Protein AF-A0A941R9M4-F1 (afdb_monomer_lite)

Secondary structure (DSSP, 8-state):
----TT-SS--TT-----HHHHHHHHHHHHHHHTT-S-------TTS-HHHHHHHHHHH--S-PPPPP-------

pLDDT: mean 81.52, std 13.99, range [40.53, 94.88]

Radius of gyration: 14.33 Å; chains: 1; bounding box: 34×26×44 Å

Foldseek 3Di:
DDDDLDDVDDDLVRDDQDPVLVVLLVVVLVCVVVVPVDDDDDDDPPPCPVVSVVVSVVPDPDPDDDDDDDDDPDD

Structure (mmCIF, N/CA/C/O backbone):
data_AF-A0A941R9M4-F1
#
_entry.id   AF-A0A941R9M4-F1
#
loop_
_atom_site.group_PDB
_atom_site.id
_atom_site.type_symbol
_atom_site.label_atom_id
_atom_site.label_alt_id
_atom_site.label_comp_id
_atom_site.label_asym_id
_atom_site.label_entity_id
_atom_site.label_seq_id
_atom_site.pdbx_PDB_ins_code
_atom_site.Cartn_x
_atom_site.Cartn_y
_atom_site.Cartn_z
_atom_site.occupancy
_atom_site.B_iso_or_equiv
_atom_site.auth_seq_id
_atom_site.auth_comp_id
_atom_site.auth_asym_id
_atom_site.auth_atom_id
_atom_site.pdbx_PDB_model_num
ATOM 1 N N . MET A 1 1 ? 5.621 -10.583 22.684 1.00 40.53 1 MET A N 1
ATOM 2 C CA . MET A 1 1 ? 6.775 -11.270 22.059 1.00 40.53 1 MET A CA 1
ATOM 3 C C . MET A 1 1 ? 7.214 -10.448 20.853 1.00 40.53 1 MET A C 1
ATOM 5 O O . MET A 1 1 ? 6.361 -10.118 20.044 1.00 40.53 1 MET A O 1
ATOM 9 N N . LYS A 1 2 ? 8.485 -10.026 20.772 1.00 55.12 2 LYS A N 1
ATOM 10 C CA . LYS A 1 2 ? 9.026 -9.265 19.629 1.00 55.12 2 LYS A CA 1
ATOM 11 C C . LYS A 1 2 ? 9.653 -10.258 18.648 1.00 55.12 2 LYS A C 1
ATOM 13 O O . LYS A 1 2 ? 10.664 -10.870 18.982 1.00 55.12 2 LYS A O 1
ATOM 18 N N . ALA A 1 3 ? 9.033 -10.454 17.487 1.00 60.53 3 ALA A N 1
ATOM 19 C CA . ALA A 1 3 ? 9.611 -11.245 16.404 1.00 60.53 3 ALA A CA 1
ATOM 20 C C . ALA A 1 3 ? 10.913 -10.592 15.902 1.00 60.53 3 ALA A C 1
ATOM 22 O O . ALA A 1 3 ? 11.064 -9.368 15.963 1.00 60.53 3 ALA A O 1
ATOM 23 N N . LYS A 1 4 ? 11.873 -11.400 15.427 1.00 61.03 4 LYS A N 1
ATOM 24 C CA . LYS A 1 4 ? 13.098 -10.875 14.806 1.00 61.03 4 LYS A CA 1
ATOM 25 C C . LYS A 1 4 ? 12.704 -10.155 13.506 1.00 61.03 4 LYS A C 1
ATOM 27 O O . LYS A 1 4 ? 12.116 -10.808 12.650 1.00 61.03 4 LYS A O 1
ATOM 32 N N . PRO A 1 5 ? 13.045 -8.865 13.320 1.00 56.88 5 PRO A N 1
ATOM 33 C CA . PRO A 1 5 ? 12.594 -8.077 12.167 1.00 56.88 5 PRO A CA 1
ATOM 34 C C . PRO A 1 5 ? 13.115 -8.588 10.812 1.00 56.88 5 PRO A C 1
ATOM 36 O O . PRO A 1 5 ? 12.604 -8.177 9.779 1.00 56.88 5 PRO A O 1
ATOM 39 N N . PHE A 1 6 ? 14.095 -9.501 10.815 1.00 62.59 6 PHE A N 1
ATOM 40 C CA . PHE A 1 6 ? 14.683 -10.121 9.625 1.00 62.59 6 PHE A CA 1
ATOM 41 C C . PHE A 1 6 ? 14.951 -11.618 9.867 1.00 62.59 6 PHE A C 1
ATOM 43 O O . PHE A 1 6 ? 16.096 -12.072 9.866 1.00 62.59 6 PHE A O 1
ATOM 50 N N . ALA A 1 7 ? 13.910 -12.393 10.182 1.00 63.53 7 ALA A N 1
ATOM 51 C CA . ALA A 1 7 ? 14.026 -13.852 10.204 1.00 63.53 7 ALA A CA 1
ATOM 52 C C . ALA A 1 7 ? 14.282 -14.392 8.780 1.00 63.53 7 ALA A C 1
ATOM 54 O O . ALA A 1 7 ? 13.809 -13.812 7.807 1.00 63.53 7 ALA A O 1
ATOM 55 N N . LEU A 1 8 ? 15.026 -15.503 8.659 1.00 59.28 8 LEU A N 1
ATOM 56 C CA . LEU A 1 8 ? 15.341 -16.135 7.363 1.00 59.28 8 LEU A CA 1
ATOM 57 C C . LEU A 1 8 ? 14.083 -16.502 6.560 1.00 59.28 8 LEU A C 1
ATOM 59 O O . LEU A 1 8 ? 14.119 -16.533 5.334 1.00 59.28 8 LEU A O 1
ATOM 63 N N . VAL A 1 9 ? 12.986 -16.779 7.263 1.00 64.31 9 VAL A N 1
ATOM 64 C CA . VAL A 1 9 ? 11.657 -16.925 6.681 1.00 64.31 9 VAL A CA 1
ATOM 65 C C . VAL A 1 9 ? 10.924 -15.598 6.903 1.00 64.31 9 VAL A C 1
ATOM 67 O O . VAL A 1 9 ? 10.726 -15.230 8.065 1.00 64.31 9 VAL A O 1
ATOM 70 N N . PRO A 1 10 ? 10.557 -14.857 5.842 1.00 55.16 10 PRO A N 1
ATOM 71 C CA . PRO A 1 10 ? 9.785 -13.631 5.987 1.00 55.16 10 PRO A CA 1
ATOM 72 C C . PRO A 1 10 ? 8.427 -13.960 6.616 1.00 55.16 10 PRO A C 1
ATOM 74 O O 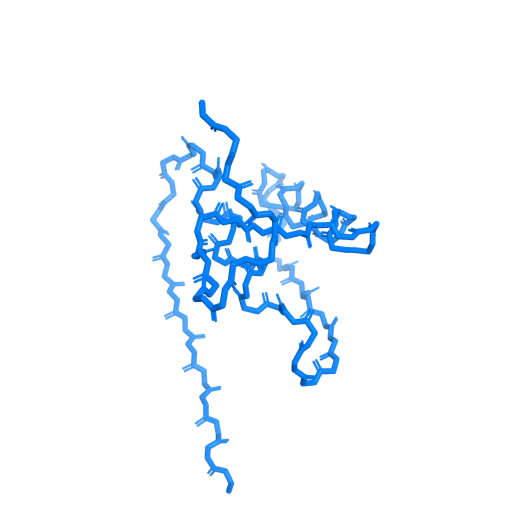. PRO A 1 10 ? 7.701 -14.818 6.117 1.00 55.16 10 PRO A O 1
ATOM 77 N N . ASP A 1 11 ? 8.096 -13.292 7.720 1.00 63.25 11 ASP A N 1
ATOM 78 C CA . ASP A 1 11 ? 6.769 -13.379 8.327 1.00 63.25 11 ASP A CA 1
ATOM 79 C C . ASP A 1 11 ? 5.812 -12.471 7.533 1.00 63.25 11 ASP A C 1
ATOM 81 O O . ASP A 1 11 ? 6.008 -11.251 7.530 1.00 63.25 11 ASP A O 1
ATOM 85 N N . PRO A 1 12 ? 4.785 -13.017 6.856 1.00 59.81 12 PRO A N 1
ATOM 86 C CA . PRO A 1 12 ? 3.831 -12.215 6.092 1.00 59.81 12 PRO A CA 1
ATOM 87 C C . PRO A 1 12 ? 3.020 -11.244 6.968 1.00 59.81 12 PRO A C 1
ATOM 89 O O . PRO A 1 12 ? 2.470 -10.278 6.442 1.00 59.81 12 PRO A O 1
ATOM 92 N N . GLY A 1 13 ? 2.977 -11.442 8.292 1.00 64.88 13 GLY A N 1
ATOM 93 C CA . GLY A 1 13 ? 2.365 -10.511 9.242 1.00 64.88 13 GLY A CA 1
ATOM 94 C C . GLY A 1 13 ? 3.205 -9.261 9.539 1.00 64.88 13 GLY A C 1
ATOM 95 O O . GLY A 1 13 ? 2.704 -8.322 10.165 1.00 64.88 13 GLY A O 1
ATOM 96 N N . ILE A 1 14 ? 4.469 -9.212 9.100 1.00 68.19 14 ILE A N 1
ATOM 97 C CA . ILE A 1 14 ? 5.403 -8.114 9.383 1.00 68.19 14 ILE A CA 1
ATOM 98 C C . ILE A 1 14 ? 5.723 -7.364 8.086 1.00 68.19 14 ILE A C 1
ATOM 100 O O . ILE A 1 14 ? 6.590 -7.753 7.307 1.00 68.19 14 ILE A O 1
ATOM 104 N N . LEU A 1 15 ? 5.048 -6.231 7.880 1.00 78.94 15 LEU A N 1
ATOM 105 C CA . LEU A 1 15 ? 5.301 -5.323 6.762 1.00 78.94 15 LEU A CA 1
ATOM 106 C C . LEU A 1 15 ? 6.068 -4.082 7.234 1.00 78.94 15 LEU A C 1
ATOM 108 O O . LEU A 1 15 ? 5.567 -3.296 8.041 1.00 78.94 15 LEU A O 1
ATOM 112 N N . TYR A 1 16 ? 7.271 -3.861 6.700 1.00 83.06 16 TYR A N 1
ATOM 113 C CA . TYR A 1 16 ? 7.989 -2.607 6.921 1.00 83.06 16 TYR A CA 1
ATOM 114 C C . TYR A 1 16 ? 7.451 -1.515 5.992 1.00 83.06 16 TYR A C 1
ATOM 116 O O . TYR A 1 16 ? 7.763 -1.468 4.803 1.00 83.06 16 TYR A O 1
ATOM 124 N N . LEU A 1 17 ? 6.651 -0.609 6.550 1.00 83.50 17 LEU A N 1
ATOM 125 C CA . LEU A 1 17 ? 6.135 0.547 5.826 1.00 83.50 17 LEU A CA 1
ATOM 126 C C . LEU A 1 17 ? 7.146 1.701 5.882 1.00 83.50 17 LEU A C 1
ATOM 128 O O . LEU A 1 17 ? 7.190 2.470 6.848 1.00 83.50 17 LEU A O 1
ATOM 132 N N . GLY A 1 18 ? 7.950 1.841 4.826 1.00 89.31 18 GLY A N 1
ATOM 133 C CA . GLY A 1 18 ? 8.776 3.032 4.618 1.00 89.31 18 GLY A CA 1
ATOM 134 C C . GLY A 1 18 ? 7.923 4.296 4.445 1.00 89.31 18 GLY A C 1
ATOM 135 O O . GLY A 1 18 ? 6.714 4.221 4.236 1.00 89.31 18 GLY A O 1
ATOM 136 N N . ALA A 1 19 ? 8.540 5.482 4.491 1.00 92.06 19 ALA A N 1
ATOM 137 C CA . ALA A 1 19 ? 7.810 6.756 4.407 1.00 92.06 19 ALA A CA 1
ATOM 138 C C . ALA A 1 19 ? 6.900 6.854 3.164 1.00 92.06 19 ALA A C 1
ATOM 140 O O . ALA A 1 19 ? 5.748 7.268 3.271 1.00 92.06 19 ALA A O 1
ATOM 141 N N . LYS A 1 20 ? 7.388 6.398 2.002 1.00 92.50 20 LYS A N 1
ATOM 142 C CA . LYS A 1 20 ? 6.607 6.364 0.754 1.00 92.50 20 LYS A CA 1
ATOM 143 C C . LYS A 1 20 ? 5.443 5.373 0.819 1.00 92.50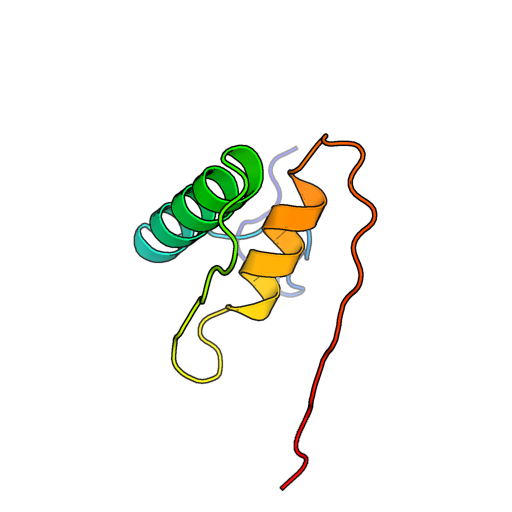 20 LYS A C 1
ATOM 145 O O . LYS A 1 20 ? 4.347 5.700 0.382 1.00 92.50 20 LYS A O 1
ATOM 150 N N . HIS A 1 21 ? 5.665 4.189 1.392 1.00 93.88 21 HIS A N 1
ATOM 151 C CA . HIS A 1 21 ? 4.622 3.173 1.559 1.00 93.88 21 HIS A CA 1
ATOM 152 C C . HIS A 1 21 ? 3.518 3.648 2.505 1.00 93.88 21 HIS A C 1
ATOM 154 O O . HIS A 1 21 ? 2.348 3.478 2.184 1.00 93.88 21 HIS A O 1
ATOM 160 N N . LYS A 1 22 ? 3.874 4.314 3.614 1.00 93.06 22 LYS A N 1
ATOM 161 C CA . LYS A 1 22 ? 2.904 4.932 4.536 1.00 93.06 22 LYS A CA 1
ATOM 162 C C . LYS A 1 22 ? 2.063 6.005 3.850 1.00 93.06 22 LYS A C 1
ATOM 164 O O . LYS A 1 22 ? 0.847 5.995 3.974 1.00 93.06 22 LYS 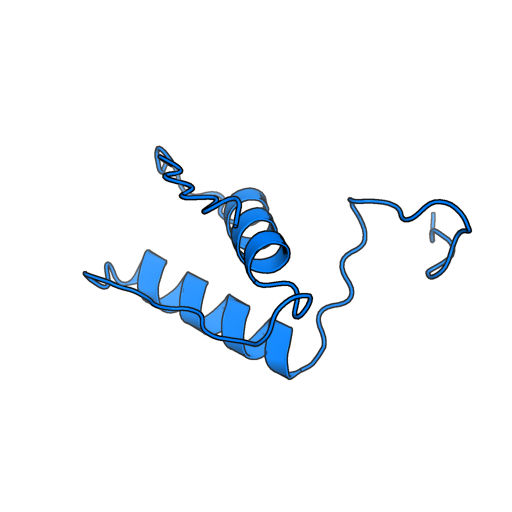A O 1
ATOM 169 N N . ALA A 1 23 ? 2.701 6.909 3.106 1.00 93.69 23 ALA A N 1
ATOM 170 C CA . ALA A 1 23 ? 1.986 7.962 2.388 1.00 93.69 23 ALA A CA 1
ATOM 171 C C . ALA A 1 23 ? 1.015 7.386 1.343 1.00 93.69 23 ALA A C 1
ATOM 173 O O . ALA A 1 23 ? -0.125 7.834 1.255 1.00 93.69 23 ALA A O 1
ATOM 174 N N . ALA A 1 24 ? 1.447 6.368 0.592 1.00 94.88 24 ALA A N 1
ATOM 175 C CA . ALA A 1 24 ? 0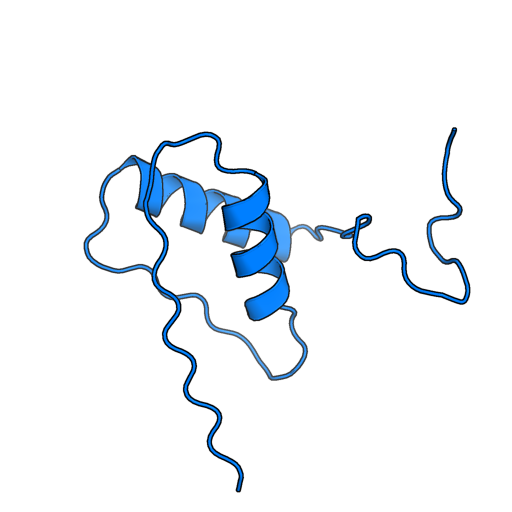.597 5.684 -0.378 1.00 94.88 24 ALA A CA 1
ATOM 176 C C . ALA A 1 24 ? -0.597 4.988 0.293 1.00 94.88 24 ALA A C 1
ATOM 178 O O . ALA A 1 24 ? -1.720 5.132 -0.180 1.00 94.88 24 ALA A O 1
ATOM 179 N N . LEU A 1 25 ? -0.369 4.285 1.407 1.00 93.19 25 LEU A N 1
ATOM 180 C CA . LEU A 1 25 ? -1.425 3.602 2.156 1.00 93.19 25 LEU A CA 1
ATOM 181 C C . LEU A 1 25 ? -2.475 4.587 2.689 1.00 93.19 25 LEU A C 1
ATOM 183 O O . LEU A 1 25 ? -3.661 4.390 2.450 1.00 93.19 25 LEU A O 1
ATOM 187 N N . ASN A 1 26 ? -2.038 5.691 3.303 1.00 93.06 26 ASN A N 1
ATOM 188 C CA . ASN A 1 26 ? -2.940 6.727 3.812 1.00 93.06 26 ASN A CA 1
ATOM 189 C C . ASN A 1 26 ? -3.789 7.355 2.697 1.00 93.06 26 ASN A C 1
ATOM 191 O O . ASN A 1 26 ? -4.958 7.664 2.907 1.00 93.06 26 ASN A O 1
ATOM 195 N N . LEU A 1 27 ? -3.211 7.563 1.507 1.00 93.94 27 LEU A N 1
ATOM 196 C CA . LEU A 1 27 ? -3.942 8.127 0.373 1.00 93.94 27 LEU A CA 1
ATOM 197 C C . LEU A 1 27 ? -4.984 7.145 -0.178 1.00 93.94 27 LEU A C 1
ATOM 199 O O . LEU A 1 27 ? -6.091 7.560 -0.520 1.00 93.94 27 LEU A O 1
ATOM 203 N N . LEU A 1 28 ? -4.641 5.854 -0.242 1.00 93.50 28 LEU A N 1
ATOM 204 C CA . LEU A 1 28 ? -5.576 4.796 -0.624 1.00 93.50 28 LEU A CA 1
ATOM 205 C C . LEU A 1 28 ? -6.743 4.711 0.366 1.00 93.50 28 LEU A C 1
ATOM 207 O O . LEU A 1 28 ? -7.896 4.711 -0.057 1.00 93.50 28 LEU A O 1
ATOM 211 N N . GLU A 1 29 ? -6.451 4.695 1.667 1.00 91.38 29 GLU A N 1
ATOM 212 C CA . GLU A 1 29 ? -7.467 4.657 2.721 1.00 91.38 29 GLU A CA 1
ATOM 213 C C . GLU A 1 29 ? -8.370 5.893 2.670 1.00 91.38 29 GLU A C 1
ATOM 215 O O . GLU A 1 29 ? -9.595 5.769 2.656 1.00 91.38 29 GLU A O 1
ATOM 220 N N . TYR A 1 30 ? -7.780 7.086 2.554 1.00 91.69 30 TYR A N 1
ATOM 221 C CA . TYR A 1 30 ? -8.537 8.327 2.439 1.00 91.69 30 TYR A CA 1
ATOM 222 C C . TYR A 1 30 ? -9.460 8.314 1.218 1.00 91.69 30 TYR A C 1
ATOM 224 O O . TYR A 1 30 ? -10.645 8.620 1.345 1.00 91.69 30 TYR A O 1
ATOM 232 N N . GLY A 1 31 ? -8.955 7.938 0.041 1.00 91.88 31 GLY A N 1
ATOM 233 C CA . GLY A 1 31 ? -9.785 7.875 -1.159 1.00 91.88 31 GLY A CA 1
ATOM 234 C C . GLY A 1 31 ? -10.926 6.866 -1.018 1.00 91.88 31 GLY A C 1
ATOM 235 O O . GLY A 1 31 ? -12.042 7.144 -1.448 1.00 91.88 31 GLY A O 1
ATOM 236 N N . LEU A 1 32 ? -10.672 5.731 -0.366 1.00 89.19 32 LEU A N 1
ATOM 237 C CA . LEU A 1 32 ? -11.663 4.679 -0.173 1.00 89.19 32 LEU A CA 1
ATOM 238 C C . LEU A 1 32 ? -12.771 5.110 0.805 1.00 89.19 32 LEU A C 1
ATOM 240 O O . LEU A 1 32 ? -13.951 4.943 0.505 1.00 89.19 32 LEU A O 1
ATOM 244 N N . VAL A 1 33 ? -12.409 5.749 1.923 1.00 88.56 33 VAL A N 1
ATOM 245 C CA . VAL A 1 33 ? -13.362 6.287 2.915 1.00 88.56 33 VAL A CA 1
ATOM 246 C C . VAL A 1 33 ? -14.195 7.441 2.350 1.00 88.56 33 VAL A C 1
ATOM 248 O O . VAL A 1 33 ? -15.379 7.549 2.658 1.00 88.56 33 VAL A O 1
ATOM 251 N N . ASN A 1 34 ? -13.610 8.291 1.502 1.00 90.88 34 ASN A N 1
ATOM 252 C CA . ASN A 1 34 ? -14.313 9.429 0.897 1.00 90.88 34 ASN A CA 1
ATOM 253 C C . ASN A 1 34 ? -15.073 9.064 -0.392 1.00 90.88 34 ASN A C 1
ATOM 255 O O . ASN A 1 34 ? -15.655 9.945 -1.022 1.00 90.88 34 ASN A O 1
ATOM 259 N N . GLY A 1 35 ? -15.077 7.789 -0.799 1.00 89.56 35 GLY A N 1
ATOM 260 C CA . GLY A 1 35 ? -15.810 7.333 -1.981 1.00 89.56 35 GLY A CA 1
ATOM 261 C C . GLY A 1 35 ? -15.247 7.872 -3.297 1.00 89.56 35 GLY A C 1
ATOM 262 O O . GLY A 1 35 ? -16.008 8.184 -4.213 1.00 89.56 35 GLY A O 1
ATOM 263 N N . ALA A 1 36 ? -13.922 8.009 -3.402 1.00 91.56 36 ALA A N 1
ATOM 264 C CA . ALA A 1 36 ? -13.274 8.355 -4.660 1.00 91.56 36 ALA A CA 1
ATOM 265 C C . ALA A 1 36 ? -13.677 7.351 -5.751 1.00 91.56 36 ALA A C 1
ATOM 267 O O . ALA A 1 36 ? -13.592 6.141 -5.550 1.00 91.56 36 ALA A O 1
ATOM 268 N N . ALA A 1 37 ? -14.083 7.854 -6.921 1.00 90.12 37 ALA A N 1
ATOM 269 C CA . ALA A 1 37 ? -14.516 7.000 -8.027 1.00 90.12 37 ALA A CA 1
ATOM 270 C C . ALA A 1 37 ? -13.403 6.045 -8.492 1.00 90.12 37 ALA A C 1
ATOM 272 O O . ALA A 1 37 ? -13.671 4.891 -8.813 1.00 90.12 37 ALA A O 1
ATOM 273 N N . PHE A 1 38 ? -12.154 6.526 -8.502 1.00 92.00 38 PHE A N 1
ATOM 274 C CA . PHE A 1 38 ? -10.974 5.739 -8.848 1.00 92.00 38 PHE A CA 1
ATOM 275 C C . PHE A 1 38 ? -9.758 6.196 -8.046 1.00 92.00 38 PHE A C 1
ATOM 277 O O . PHE A 1 38 ? -9.560 7.392 -7.823 1.00 92.00 38 PHE A O 1
ATOM 284 N N . ILE A 1 39 ? -8.910 5.239 -7.669 1.00 92.31 39 ILE A N 1
ATOM 285 C CA . ILE A 1 39 ? -7.615 5.488 -7.036 1.00 92.31 39 ILE A CA 1
ATOM 286 C C . ILE A 1 39 ? -6.577 4.617 -7.735 1.00 92.31 39 ILE A C 1
ATOM 288 O O . ILE A 1 39 ? -6.814 3.435 -7.980 1.00 92.31 39 ILE A O 1
ATOM 292 N N . VAL A 1 40 ? -5.424 5.197 -8.065 1.00 93.50 40 VAL A N 1
ATOM 293 C CA . VAL A 1 40 ? -4.350 4.506 -8.784 1.00 93.50 40 VAL A CA 1
ATOM 294 C C . VAL A 1 40 ? -3.077 4.544 -7.952 1.00 93.50 40 VAL A C 1
ATOM 296 O O . VAL A 1 40 ? -2.619 5.613 -7.555 1.00 93.50 40 VAL A O 1
ATOM 299 N N . ILE A 1 41 ? -2.477 3.373 -7.732 1.00 92.31 41 ILE A N 1
ATOM 300 C CA . ILE A 1 41 ? -1.129 3.237 -7.176 1.00 92.31 41 ILE A CA 1
ATOM 301 C C . ILE A 1 41 ? -0.166 2.777 -8.273 1.00 92.31 41 ILE A C 1
ATOM 303 O O . ILE A 1 41 ? -0.317 1.702 -8.852 1.00 92.31 41 ILE A O 1
ATOM 307 N N . ALA A 1 42 ? 0.844 3.598 -8.553 1.00 91.44 42 ALA A N 1
ATOM 308 C CA . ALA A 1 42 ? 1.855 3.336 -9.571 1.00 91.44 42 ALA A CA 1
ATOM 309 C C . ALA A 1 42 ? 3.244 3.157 -8.946 1.00 91.44 42 ALA A C 1
ATOM 311 O O . ALA A 1 42 ? 3.551 3.704 -7.888 1.00 91.44 42 ALA A O 1
ATOM 312 N N . GLY A 1 43 ? 4.090 2.376 -9.614 1.00 90.81 43 GLY A N 1
ATOM 313 C CA . GLY A 1 43 ? 5.457 2.098 -9.183 1.00 90.81 43 GLY A CA 1
ATOM 314 C C . GLY A 1 43 ? 6.076 0.952 -9.974 1.00 90.81 43 GLY A C 1
ATOM 315 O O . GLY A 1 43 ? 5.364 0.142 -10.573 1.00 90.81 43 GLY A O 1
ATOM 316 N N . GLU A 1 44 ? 7.400 0.856 -9.952 1.00 93.75 44 GLU A N 1
ATOM 317 C CA . GLU A 1 44 ? 8.173 -0.163 -10.675 1.00 93.75 44 GLU A CA 1
ATOM 318 C C . GLU A 1 44 ? 7.859 -1.602 -10.209 1.00 93.75 44 GLU A C 1
ATOM 320 O O . GLU A 1 44 ? 7.273 -1.801 -9.129 1.00 93.75 44 GLU A O 1
ATOM 325 N N . PRO A 1 45 ? 8.199 -2.638 -11.000 1.00 90.44 45 PRO A N 1
ATOM 326 C CA . PRO A 1 45 ? 8.132 -4.029 -10.552 1.00 90.44 45 PRO A CA 1
ATOM 327 C C . PRO A 1 45 ? 8.872 -4.230 -9.220 1.00 90.44 45 PRO A C 1
ATOM 329 O O . PRO A 1 45 ? 9.931 -3.659 -8.994 1.00 90.44 45 PRO A O 1
ATOM 332 N N . GLY A 1 46 ? 8.285 -5.000 -8.300 1.00 87.19 46 GLY A N 1
ATOM 333 C CA . GLY A 1 46 ? 8.894 -5.272 -6.988 1.00 87.19 46 GLY A CA 1
ATOM 334 C C . GLY A 1 46 ? 8.747 -4.173 -5.924 1.00 87.19 46 GLY A C 1
ATOM 335 O O . GLY A 1 46 ? 9.134 -4.389 -4.783 1.00 87.19 46 GLY A O 1
ATOM 336 N N . THR A 1 47 ? 8.119 -3.029 -6.220 1.00 90.75 47 THR A N 1
ATOM 337 C CA . THR A 1 47 ? 7.960 -1.922 -5.241 1.00 90.75 47 THR A CA 1
ATOM 338 C C . THR A 1 47 ? 6.916 -2.158 -4.137 1.00 90.75 47 THR A C 1
ATOM 340 O O . THR A 1 47 ? 6.750 -1.316 -3.253 1.00 90.75 47 THR A O 1
ATOM 343 N N . GLY A 1 48 ? 6.218 -3.299 -4.161 1.00 89.56 48 GLY A N 1
ATOM 344 C CA . GLY A 1 48 ? 5.262 -3.687 -3.117 1.00 89.56 48 GLY A CA 1
ATOM 345 C C . GLY A 1 48 ? 3.834 -3.160 -3.302 1.00 89.56 48 GLY A C 1
ATOM 346 O O . GLY A 1 48 ? 3.081 -3.121 -2.337 1.00 89.56 48 GLY A O 1
ATOM 347 N N . LYS A 1 49 ? 3.429 -2.780 -4.524 1.00 93.69 49 LYS A N 1
ATOM 348 C CA . LYS A 1 49 ? 2.059 -2.309 -4.833 1.00 93.69 49 LYS A CA 1
ATOM 349 C C . LYS A 1 49 ? 0.974 -3.289 -4.367 1.00 93.69 49 LYS A C 1
ATOM 351 O O . LYS A 1 49 ? 0.077 -2.908 -3.628 1.00 93.69 49 LYS A O 1
ATOM 356 N N . THR A 1 50 ? 1.091 -4.561 -4.754 1.00 90.06 50 THR A N 1
ATOM 357 C CA . THR A 1 50 ? 0.147 -5.619 -4.355 1.00 90.06 50 THR A CA 1
ATOM 358 C C . THR A 1 50 ? 0.167 -5.847 -2.846 1.00 90.06 50 THR A C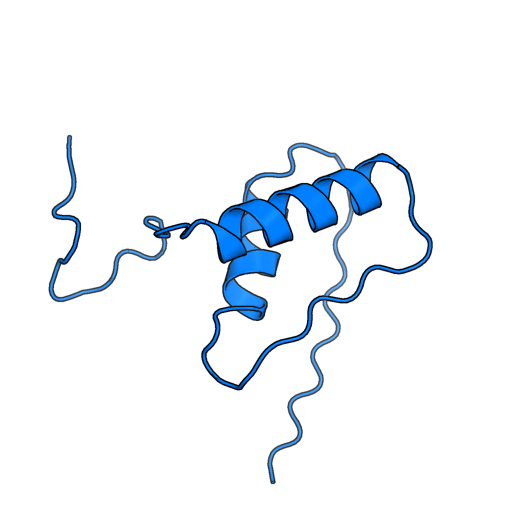 1
ATOM 360 O O . THR A 1 50 ? -0.879 -6.004 -2.231 1.00 90.06 50 THR A O 1
ATOM 363 N N . THR A 1 51 ? 1.350 -5.797 -2.230 1.00 90.88 51 THR A N 1
ATOM 364 C CA . THR A 1 51 ? 1.510 -5.922 -0.776 1.00 90.88 51 THR A CA 1
ATOM 365 C C . THR A 1 51 ? 0.804 -4.791 -0.027 1.00 90.88 51 THR A C 1
ATOM 367 O O . THR A 1 51 ? 0.168 -5.045 0.989 1.00 90.88 51 THR A O 1
ATOM 370 N N . LEU A 1 52 ? 0.864 -3.558 -0.542 1.00 91.25 52 LEU A N 1
ATOM 371 C CA . LEU A 1 52 ? 0.136 -2.415 0.013 1.00 91.25 52 LEU A CA 1
ATOM 372 C C . LEU A 1 52 ? -1.383 -2.563 -0.112 1.00 91.25 52 LEU A C 1
ATOM 374 O O . LEU A 1 52 ? -2.086 -2.246 0.840 1.00 91.25 52 LEU A O 1
ATOM 378 N N . LEU A 1 53 ? -1.885 -3.060 -1.248 1.00 90.81 53 LEU A N 1
ATOM 379 C CA . LEU A 1 53 ? -3.319 -3.324 -1.421 1.00 90.81 53 LEU A CA 1
ATOM 380 C C . LEU A 1 53 ? -3.813 -4.397 -0.445 1.00 90.81 53 LEU A C 1
ATOM 382 O O . LEU A 1 53 ? -4.818 -4.188 0.223 1.00 90.81 53 LEU A O 1
ATOM 386 N N . ASN A 1 54 ? -3.071 -5.497 -0.295 1.00 89.06 54 ASN A N 1
ATOM 387 C CA . ASN A 1 54 ? -3.409 -6.533 0.685 1.00 89.06 54 ASN A CA 1
ATOM 388 C C . ASN A 1 54 ? -3.412 -5.970 2.110 1.00 89.06 54 ASN A C 1
ATOM 390 O O . ASN A 1 54 ? -4.343 -6.223 2.866 1.00 89.06 54 ASN A O 1
ATOM 394 N N . ARG A 1 55 ? -2.419 -5.135 2.451 1.00 89.44 55 ARG A N 1
ATOM 395 C CA . ARG A 1 55 ? -2.370 -4.479 3.759 1.00 89.44 55 ARG A CA 1
ATOM 396 C C . ARG A 1 55 ? -3.583 -3.586 4.009 1.00 89.44 55 ARG A C 1
ATOM 398 O O . ARG A 1 55 ? -4.123 -3.620 5.108 1.00 89.44 55 ARG A O 1
ATOM 405 N N . LEU A 1 56 ? -4.000 -2.812 3.006 1.00 89.69 56 LEU A N 1
ATOM 406 C CA . LEU A 1 56 ? -5.200 -1.982 3.089 1.00 89.69 56 LEU A CA 1
ATOM 407 C C . LEU A 1 56 ? -6.428 -2.845 3.402 1.00 89.69 56 LEU A C 1
ATOM 409 O O . LEU A 1 56 ? -7.174 -2.516 4.314 1.00 89.69 56 LEU A O 1
ATOM 413 N N . PHE A 1 57 ? -6.604 -3.963 2.695 1.00 87.25 57 PHE A N 1
ATOM 414 C CA . PHE A 1 57 ? -7.738 -4.866 2.905 1.00 87.25 57 PHE A CA 1
ATOM 415 C C . PHE A 1 57 ? -7.739 -5.504 4.300 1.00 87.25 57 PHE A C 1
ATOM 417 O O . PHE A 1 57 ? -8.799 -5.602 4.917 1.00 87.25 57 PHE A O 1
ATOM 424 N N . ASP A 1 58 ? -6.564 -5.871 4.816 1.00 85.00 58 ASP A N 1
ATOM 425 C CA . ASP A 1 58 ? -6.415 -6.429 6.165 1.00 85.00 58 ASP A CA 1
ATOM 426 C C . ASP A 1 58 ? -6.712 -5.397 7.270 1.00 85.00 58 ASP A C 1
ATOM 428 O O . ASP A 1 58 ? -7.217 -5.750 8.339 1.00 85.00 58 ASP A O 1
ATOM 432 N N . GLU A 1 59 ? -6.376 -4.121 7.051 1.00 80.81 59 GLU A N 1
ATOM 433 C CA . GLU A 1 59 ? -6.554 -3.054 8.047 1.00 80.81 59 GLU A CA 1
ATOM 434 C C . GLU A 1 59 ? -7.956 -2.436 8.030 1.00 80.81 59 GLU A C 1
ATOM 436 O O . GLU A 1 59 ? -8.441 -1.969 9.069 1.00 80.81 59 GLU A O 1
ATOM 441 N N . THR A 1 60 ? -8.638 -2.446 6.884 1.00 72.81 60 THR A N 1
ATOM 442 C CA . THR A 1 60 ? -9.969 -1.850 6.768 1.00 72.81 60 THR A CA 1
ATOM 443 C C . THR A 1 60 ? -11.007 -2.679 7.523 1.00 72.81 60 THR A C 1
ATOM 445 O O . THR A 1 60 ? -11.412 -3.751 7.090 1.00 72.81 60 THR A O 1
ATOM 448 N N . ARG A 1 61 ? -11.514 -2.151 8.645 1.00 69.75 61 ARG A N 1
ATOM 449 C CA . ARG A 1 61 ? -12.633 -2.744 9.414 1.00 69.75 61 ARG A CA 1
ATOM 450 C C . ARG A 1 61 ? -14.019 -2.453 8.821 1.00 69.75 61 ARG A C 1
ATOM 452 O O . ARG A 1 61 ? -15.033 -2.641 9.492 1.00 69.75 61 ARG A O 1
ATOM 459 N N . HIS A 1 62 ? -14.072 -1.926 7.604 1.00 72.31 62 HIS A N 1
ATOM 460 C CA . HIS A 1 62 ? -15.317 -1.530 6.963 1.00 72.31 62 HIS A CA 1
ATOM 461 C C . HIS A 1 62 ? -16.016 -2.757 6.349 1.00 72.31 62 HIS A C 1
ATOM 463 O O . HIS A 1 62 ? -15.331 -3.635 5.826 1.00 72.31 62 HIS A O 1
ATOM 469 N N . PRO A 1 63 ? -17.361 -2.837 6.351 1.00 81.31 63 PRO A N 1
ATOM 470 C CA . PRO A 1 63 ? -18.110 -3.945 5.749 1.00 81.31 63 PRO A CA 1
ATOM 471 C C . PRO A 1 63 ? -18.141 -3.859 4.211 1.00 81.31 63 PRO A C 1
ATOM 473 O O . PRO A 1 63 ? -19.204 -3.898 3.593 1.00 81.31 63 PRO A O 1
ATOM 476 N N . TRP A 1 64 ? -16.987 -3.684 3.569 1.00 84.06 64 TRP A N 1
ATOM 477 C CA . TRP A 1 64 ? -16.892 -3.692 2.115 1.00 84.06 64 TRP A CA 1
ATOM 478 C C . TRP A 1 64 ? -16.752 -5.120 1.603 1.00 84.06 64 TRP A C 1
ATOM 480 O O . TRP A 1 64 ? -15.985 -5.921 2.130 1.00 84.06 64 TRP A O 1
ATOM 490 N N . THR A 1 65 ? -17.481 -5.427 0.534 1.00 86.25 65 THR A N 1
ATOM 491 C CA . THR A 1 65 ? -17.209 -6.626 -0.259 1.00 86.25 65 THR A CA 1
ATOM 492 C C . THR A 1 65 ? -16.128 -6.277 -1.270 1.00 86.25 65 THR A C 1
A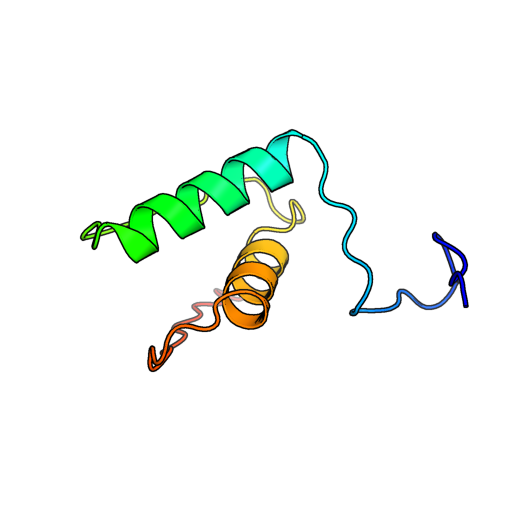TOM 494 O O . THR A 1 65 ? -16.314 -5.378 -2.089 1.00 86.25 65 THR A O 1
ATOM 497 N N . ILE A 1 66 ? -14.991 -6.964 -1.198 1.00 87.12 66 ILE A N 1
ATOM 498 C CA . ILE A 1 66 ? -13.824 -6.678 -2.033 1.00 87.12 66 ILE A CA 1
ATOM 499 C C . ILE A 1 66 ? -13.809 -7.654 -3.212 1.00 87.12 66 ILE A C 1
ATOM 501 O O . ILE A 1 66 ? -13.709 -8.865 -3.022 1.00 87.12 66 ILE A O 1
ATOM 505 N N . GLY A 1 67 ? -13.898 -7.124 -4.433 1.00 90.00 67 GLY A N 1
ATOM 506 C CA . GLY A 1 67 ? -13.652 -7.869 -5.667 1.00 90.00 67 GLY A CA 1
ATOM 507 C C . GLY A 1 67 ? -12.261 -7.547 -6.204 1.00 90.00 67 GLY A C 1
ATOM 508 O O . GLY A 1 67 ? -11.960 -6.384 -6.467 1.00 90.00 67 GLY A O 1
ATOM 509 N N . VAL A 1 68 ? -11.408 -8.558 -6.372 1.00 88.56 68 VAL A N 1
ATOM 510 C CA . VAL A 1 68 ? -10.056 -8.381 -6.921 1.00 88.56 68 VAL A CA 1
ATOM 511 C C . VAL A 1 68 ? -10.040 -8.835 -8.374 1.00 88.56 68 VAL A C 1
ATOM 513 O O . VAL A 1 68 ? -10.312 -9.997 -8.667 1.00 88.56 68 VAL A O 1
ATOM 516 N N . LEU A 1 69 ? -9.684 -7.923 -9.279 1.00 89.56 69 LEU A N 1
ATOM 517 C CA . LEU A 1 69 ? -9.417 -8.235 -10.678 1.00 89.56 69 LEU A CA 1
ATOM 518 C C . LEU A 1 69 ? -7.918 -8.084 -10.935 1.00 89.56 69 LEU A C 1
ATOM 520 O O . LEU A 1 69 ? -7.394 -6.973 -11.006 1.00 89.56 69 LEU A O 1
ATOM 524 N N . SER A 1 70 ? -7.216 -9.206 -11.048 1.00 85.19 70 SER A N 1
ATOM 525 C CA . SER A 1 70 ? -5.807 -9.237 -11.424 1.00 85.19 70 SER A CA 1
ATOM 526 C C . SER A 1 70 ? -5.674 -9.609 -12.897 1.00 85.19 70 SER A C 1
ATOM 528 O O . SER A 1 70 ? -6.208 -10.618 -13.348 1.00 85.19 70 SER A O 1
ATOM 530 N N . ASN A 1 71 ? -4.932 -8.801 -13.654 1.00 81.12 71 ASN A N 1
ATOM 531 C CA . ASN A 1 71 ? -4.439 -9.196 -14.966 1.00 81.12 71 ASN A CA 1
ATOM 532 C C . ASN A 1 71 ? -2.932 -9.427 -14.856 1.00 81.12 71 ASN A C 1
ATOM 534 O O . ASN A 1 71 ? -2.170 -8.495 -14.593 1.00 81.12 71 ASN A O 1
ATOM 538 N N . THR A 1 72 ? -2.505 -10.672 -15.031 1.00 65.25 72 THR A N 1
ATOM 539 C CA . THR A 1 72 ? -1.091 -11.035 -15.101 1.00 65.25 72 THR A CA 1
ATOM 540 C C . THR A 1 72 ? -0.792 -11.371 -16.552 1.00 65.25 72 THR A C 1
ATOM 542 O O . THR A 1 72 ? -0.904 -12.524 -16.954 1.00 65.25 72 THR A O 1
ATOM 545 N N . HIS A 1 73 ? -0.441 -10.358 -17.352 1.00 64.50 73 HIS A N 1
ATOM 546 C CA . HIS A 1 73 ? 0.160 -10.600 -18.662 1.00 64.50 73 HIS A CA 1
ATOM 547 C C . HIS A 1 73 ? 1.459 -11.386 -18.439 1.00 64.50 73 HIS A C 1
ATOM 549 O O . HIS A 1 73 ? 2.474 -10.816 -18.041 1.00 64.50 73 HIS A O 1
ATOM 555 N N . GLN A 1 74 ? 1.399 -12.703 -18.642 1.00 51.31 74 GLN A N 1
ATOM 556 C CA . GLN A 1 74 ? 2.577 -13.509 -18.920 1.00 51.31 74 GLN A CA 1
ATOM 557 C C . GLN A 1 74 ? 3.037 -13.107 -20.320 1.00 51.31 74 GLN A C 1
ATOM 559 O O . GLN A 1 74 ? 2.365 -13.409 -21.305 1.00 51.31 74 GLN A O 1
ATOM 564 N N . VAL A 1 75 ? 4.123 -12.344 -20.378 1.00 44.75 75 VAL A N 1
ATOM 565 C CA . VAL A 1 75 ? 4.960 -12.253 -21.576 1.00 44.75 75 VAL A CA 1
ATOM 566 C C . VAL A 1 75 ? 6.094 -13.244 -21.392 1.00 44.75 75 VAL A C 1
ATOM 568 O O . VAL A 1 75 ? 6.634 -13.279 -20.262 1.00 44.75 75 VAL A O 1
#

Sequence (75 aa):
MKAKPFALVPDPGILYLGAKHKAALNLLEYGLVNGAAFIVIAGEPGTGKTTLLNRLFDETRHPWTIGVLSNTHQV